Protein AF-A0A822CE37-F1 (afdb_monomer_lite)

pLDDT: mean 81.04, std 10.57, range [47.28, 94.44]

Foldseek 3Di:
DPDQQVVVVVVCVVVVHDDDGDAPADLAAQLPCLVVPDDDNSSQLVVFKVVCCQAPLVNPDPDHFWKWKAALVRDIDTDDGPDHCGNPHDNMDMDTPDMDGHDDDPPD

Sequence (108 aa):
VNNDCLLVYEKLAADKSRPVLLNMANATTPGGGYRQGAGAQEENLFRRSNYYLSLDAELDDTKQPERYWCTAKGEEQMLRANESMYPMDEFGAIYTSGITVFRNTEDT

Radius of gyration: 14.22 Å; chains: 1; bounding box: 37×30×35 Å

Structure (mmCIF, N/CA/C/O backbone):
data_AF-A0A822CE37-F1
#
_entry.id   AF-A0A822CE37-F1
#
loop_
_atom_site.group_PDB
_atom_site.id
_atom_site.type_symbol
_at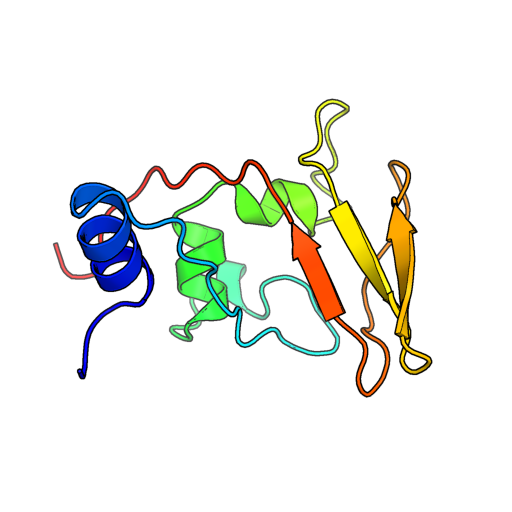om_site.label_atom_id
_atom_site.label_alt_id
_atom_site.label_comp_id
_atom_site.label_asym_id
_atom_site.label_entity_id
_atom_site.label_seq_id
_atom_site.pdbx_PDB_ins_code
_atom_site.Cartn_x
_atom_site.Cartn_y
_atom_site.Cartn_z
_atom_site.occupancy
_atom_site.B_iso_or_equiv
_atom_site.auth_seq_id
_atom_site.auth_comp_id
_atom_site.auth_asym_id
_atom_site.auth_atom_id
_atom_site.pdbx_PDB_model_num
ATOM 1 N N . VAL A 1 1 ? -16.958 -9.689 4.157 1.00 60.28 1 VAL A N 1
ATOM 2 C CA . VAL A 1 1 ? -17.761 -8.461 3.937 1.00 60.28 1 VAL A CA 1
ATOM 3 C C . VAL A 1 1 ? -17.451 -7.989 2.529 1.00 60.28 1 VAL A C 1
ATOM 5 O O . VAL A 1 1 ? -16.275 -7.963 2.203 1.00 60.28 1 VAL A O 1
ATOM 8 N N . ASN A 1 2 ? -18.451 -7.707 1.692 1.00 79.81 2 ASN A N 1
ATOM 9 C CA . ASN A 1 2 ? -18.222 -7.144 0.357 1.00 79.81 2 ASN A CA 1
ATOM 10 C C . ASN A 1 2 ? -18.295 -5.615 0.466 1.00 79.81 2 ASN A C 1
ATOM 12 O O . ASN A 1 2 ? -19.390 -5.061 0.429 1.00 79.81 2 ASN A O 1
ATOM 16 N N . ASN A 1 3 ? -17.169 -4.972 0.772 1.00 80.75 3 ASN A N 1
ATOM 17 C CA . ASN A 1 3 ? -17.101 -3.530 1.001 1.00 80.75 3 ASN A CA 1
ATOM 18 C C . ASN A 1 3 ? -15.699 -2.997 0.665 1.00 80.75 3 ASN A C 1
ATOM 20 O O . ASN A 1 3 ? -14.731 -3.757 0.671 1.00 80.75 3 ASN A O 1
ATOM 24 N N . ASP A 1 4 ? -15.610 -1.697 0.407 1.00 86.12 4 ASP A N 1
ATOM 25 C CA . ASP A 1 4 ? -14.376 -0.973 0.106 1.00 86.12 4 ASP A CA 1
ATOM 26 C C . ASP A 1 4 ? -13.336 -1.114 1.234 1.00 86.12 4 ASP A C 1
ATOM 28 O O . ASP A 1 4 ? -13.655 -0.994 2.423 1.00 86.12 4 ASP A O 1
ATOM 32 N N . CYS A 1 5 ? -12.077 -1.377 0.866 1.00 89.44 5 CYS A N 1
ATOM 33 C CA . CYS A 1 5 ? -11.010 -1.638 1.833 1.00 89.44 5 CYS A CA 1
ATOM 34 C C . CYS A 1 5 ? -10.754 -0.447 2.767 1.00 89.44 5 CYS A C 1
ATOM 36 O O . CYS A 1 5 ? -10.485 -0.663 3.949 1.00 89.44 5 CYS A O 1
ATOM 38 N N . LEU A 1 6 ? -10.858 0.789 2.268 1.00 90.06 6 LEU A N 1
ATOM 39 C CA . LEU A 1 6 ? -10.646 1.995 3.068 1.00 90.06 6 LEU A CA 1
ATOM 40 C C . LEU A 1 6 ? -11.813 2.241 4.028 1.00 90.06 6 LEU A C 1
ATOM 42 O O . LEU A 1 6 ? -11.571 2.607 5.175 1.00 90.06 6 LEU A O 1
ATOM 46 N N . LEU A 1 7 ? -13.054 1.952 3.619 1.00 91.25 7 LEU A N 1
ATOM 47 C CA . LEU A 1 7 ? -14.211 2.019 4.523 1.00 91.25 7 LEU A CA 1
ATOM 48 C C . LEU A 1 7 ? -14.119 0.993 5.660 1.00 91.25 7 LEU A C 1
ATOM 50 O O . LEU A 1 7 ? -14.427 1.290 6.816 1.00 91.25 7 LEU A O 1
ATOM 54 N N . VAL A 1 8 ? -13.682 -0.232 5.353 1.00 91.62 8 VAL A N 1
ATOM 55 C CA . VAL A 1 8 ? -13.460 -1.258 6.384 1.00 91.62 8 VAL A CA 1
ATOM 56 C C . VAL A 1 8 ? -12.315 -0.849 7.314 1.00 91.62 8 VAL A C 1
ATOM 58 O O . VAL A 1 8 ? -12.441 -1.005 8.529 1.00 91.62 8 VAL A O 1
ATOM 61 N N . TYR A 1 9 ? -11.229 -0.293 6.769 1.00 91.75 9 TYR A N 1
ATOM 62 C CA . TYR A 1 9 ? -10.105 0.217 7.553 1.00 91.75 9 TYR A CA 1
ATOM 63 C C . TYR A 1 9 ? -10.539 1.330 8.513 1.00 91.75 9 TYR A C 1
ATOM 65 O O . TYR A 1 9 ? -10.226 1.263 9.700 1.00 91.75 9 TYR A O 1
ATOM 73 N N . GLU A 1 10 ? -11.296 2.317 8.027 1.00 91.19 10 GLU A N 1
ATOM 74 C CA . GLU A 1 10 ? -11.815 3.424 8.835 1.00 91.19 10 GLU A CA 1
ATOM 75 C C . GLU A 1 10 ? -12.672 2.913 9.998 1.00 91.19 10 GLU A C 1
ATOM 77 O O . GLU A 1 10 ? -12.461 3.312 11.144 1.00 91.19 10 GLU A O 1
ATOM 82 N N . LYS A 1 11 ? -13.576 1.960 9.734 1.00 92.00 11 LYS A N 1
ATOM 83 C CA . LYS A 1 11 ? -14.401 1.341 10.778 1.00 92.00 11 LYS A CA 1
ATOM 84 C C . LYS A 1 11 ? -13.551 0.654 11.852 1.00 92.00 11 LYS A C 1
ATOM 86 O O . LYS A 1 11 ? -13.774 0.864 13.039 1.00 92.00 11 LYS A O 1
ATOM 91 N N . LEU A 1 12 ? -12.558 -0.139 11.446 1.00 92.69 12 LEU A N 1
ATOM 92 C CA . LEU A 1 12 ? -11.660 -0.824 12.382 1.00 92.69 12 LEU A CA 1
ATOM 93 C C . LEU A 1 12 ? -10.811 0.166 13.196 1.00 92.69 12 LEU A C 1
ATOM 95 O O . LEU A 1 12 ? -10.592 -0.044 14.391 1.00 92.69 12 LEU A O 1
ATOM 99 N N . ALA A 1 13 ? -10.350 1.250 12.571 1.00 90.62 13 ALA A N 1
ATOM 100 C CA . ALA A 1 13 ? -9.609 2.311 13.247 1.00 90.62 13 ALA A CA 1
ATOM 101 C C . ALA A 1 13 ? -10.486 3.064 14.266 1.00 90.62 13 ALA A C 1
ATOM 103 O O . ALA A 1 13 ? -10.028 3.348 15.375 1.00 90.62 13 ALA A O 1
ATOM 104 N N . ALA A 1 14 ? -11.757 3.327 13.935 1.00 92.44 14 ALA A N 1
ATOM 105 C CA . ALA A 1 14 ? -12.733 3.923 14.852 1.00 92.44 14 ALA A CA 1
ATOM 106 C C . ALA A 1 14 ? -12.999 3.031 16.079 1.00 92.44 14 ALA A C 1
ATOM 108 O O . ALA A 1 14 ? -13.121 3.534 17.198 1.00 92.44 14 ALA A O 1
ATOM 109 N N . ASP A 1 15 ? -12.960 1.709 15.896 1.00 94.44 15 ASP A N 1
ATOM 110 C CA . ASP A 1 15 ? -13.048 0.707 16.966 1.00 94.44 15 ASP A CA 1
ATOM 111 C C . ASP A 1 15 ? -11.737 0.564 17.781 1.00 94.44 15 ASP A C 1
ATOM 113 O O . ASP A 1 15 ? -11.559 -0.396 18.533 1.00 94.44 15 ASP A O 1
ATOM 117 N N . LYS A 1 16 ? -10.803 1.523 17.660 1.00 91.69 16 LYS A N 1
ATOM 118 C CA . LYS A 1 16 ? -9.487 1.570 18.333 1.00 91.69 16 LYS A CA 1
ATOM 119 C C . LYS A 1 16 ? -8.546 0.413 17.980 1.00 91.69 16 LYS A C 1
ATOM 121 O O . LYS A 1 16 ? -7.566 0.178 18.692 1.00 91.69 16 LYS A O 1
ATOM 126 N N . SER A 1 17 ? -8.806 -0.301 16.886 1.00 91.94 17 SER A N 1
ATOM 127 C CA . SER A 1 17 ? -7.853 -1.277 16.356 1.00 91.94 17 SER A CA 1
ATOM 128 C C . SER A 1 17 ? -6.706 -0.568 15.630 1.00 91.94 17 SER A C 1
ATOM 130 O O . SER A 1 17 ? -6.809 0.598 15.253 1.00 91.94 17 SER A O 1
ATOM 132 N N . ARG A 1 18 ? -5.602 -1.286 15.396 1.00 90.38 18 ARG A N 1
ATOM 133 C CA . ARG A 1 18 ? -4.482 -0.830 14.553 1.00 90.38 18 ARG A CA 1
ATOM 134 C C . ARG A 1 18 ? -4.420 -1.689 13.284 1.00 90.38 18 ARG A C 1
ATOM 136 O O . ARG A 1 18 ? -3.564 -2.570 13.207 1.00 90.38 18 ARG A O 1
ATOM 143 N N . PRO A 1 19 ? -5.381 -1.535 12.354 1.00 92.25 19 PRO A N 1
ATOM 144 C CA . PRO A 1 19 ? -5.419 -2.347 11.145 1.00 92.25 19 PRO A CA 1
ATOM 145 C C . PRO A 1 19 ? -4.226 -2.041 10.230 1.00 92.25 19 PRO A C 1
ATOM 147 O O . PRO A 1 19 ? -3.679 -0.941 10.245 1.00 92.25 19 PRO A O 1
ATOM 150 N N . VAL A 1 20 ? -3.862 -3.019 9.404 1.00 92.38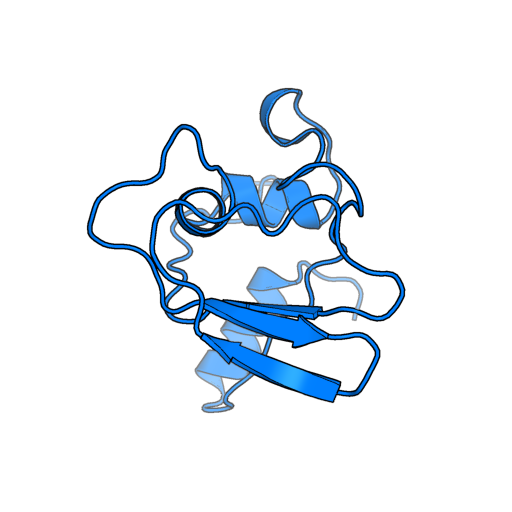 20 VAL A N 1
ATOM 151 C CA . VAL A 1 20 ? -2.955 -2.854 8.261 1.00 92.38 20 VAL A CA 1
ATOM 152 C C . VAL A 1 20 ? -3.753 -3.174 7.003 1.00 92.38 20 VAL A C 1
ATOM 154 O O . VAL A 1 20 ? -4.593 -4.076 7.016 1.00 92.38 20 VAL A O 1
ATOM 157 N N . LEU A 1 21 ? -3.518 -2.420 5.932 1.00 92.56 21 LEU A N 1
ATOM 158 C CA . LEU A 1 21 ? -4.202 -2.601 4.659 1.00 92.56 21 LEU A CA 1
ATOM 159 C C . LEU A 1 21 ? -3.277 -3.315 3.671 1.00 92.56 21 LEU A C 1
ATOM 161 O O . LEU A 1 21 ? -2.160 -2.867 3.430 1.00 92.56 21 LEU A O 1
ATOM 165 N N . LEU A 1 22 ? -3.755 -4.418 3.093 1.00 92.44 22 LEU A N 1
ATOM 166 C CA . LEU A 1 22 ? -3.054 -5.130 2.027 1.00 92.44 22 LEU A CA 1
ATOM 167 C C . LEU A 1 22 ? -3.367 -4.475 0.676 1.00 92.44 22 LEU A C 1
ATOM 169 O O . LEU A 1 22 ? -4.525 -4.465 0.257 1.00 92.44 22 LEU A O 1
ATOM 173 N N . ASN A 1 23 ? -2.347 -3.945 0.003 1.00 90.62 23 ASN A N 1
ATOM 174 C CA . ASN A 1 23 ? -2.445 -3.507 -1.389 1.00 90.62 23 ASN A CA 1
ATOM 175 C C . ASN A 1 23 ? -2.266 -4.718 -2.319 1.00 90.62 23 ASN A C 1
ATOM 177 O O . ASN A 1 23 ? -1.271 -5.434 -2.203 1.00 90.62 23 ASN A O 1
ATOM 181 N N . MET A 1 24 ? -3.201 -4.939 -3.246 1.00 88.75 24 MET A N 1
ATOM 182 C CA . MET A 1 24 ? -3.083 -5.964 -4.292 1.00 88.75 24 MET A CA 1
ATOM 183 C C . MET A 1 24 ? -2.246 -5.423 -5.455 1.00 88.75 24 MET A C 1
ATOM 185 O O . MET A 1 24 ? -2.742 -5.240 -6.564 1.00 88.75 24 MET A O 1
ATOM 189 N N . ALA A 1 25 ? -0.987 -5.118 -5.145 1.00 86.19 25 ALA A N 1
ATOM 190 C CA . ALA A 1 25 ? -0.106 -4.341 -5.997 1.00 86.19 25 ALA A CA 1
ATOM 191 C C . ALA A 1 25 ? 0.285 -5.072 -7.289 1.00 86.19 25 ALA A C 1
ATOM 193 O O . ALA A 1 25 ? 0.546 -6.279 -7.299 1.00 86.19 25 ALA A O 1
ATOM 194 N N . ASN A 1 26 ? 0.395 -4.322 -8.380 1.00 86.50 26 ASN A N 1
ATOM 195 C CA . ASN A 1 26 ? 0.995 -4.789 -9.619 1.00 86.50 26 ASN A CA 1
ATOM 196 C C . ASN A 1 26 ? 2.487 -5.093 -9.409 1.00 86.50 26 ASN A C 1
ATOM 198 O O . ASN A 1 26 ? 3.207 -4.255 -8.900 1.00 86.50 26 ASN A O 1
ATOM 202 N N . ALA A 1 27 ? 2.996 -6.246 -9.853 1.00 84.88 27 ALA A N 1
ATOM 203 C CA . ALA A 1 27 ? 4.396 -6.634 -9.617 1.00 84.88 27 ALA A CA 1
ATOM 204 C C . ALA A 1 27 ? 5.447 -5.711 -10.276 1.00 84.88 27 ALA A C 1
ATOM 206 O O . ALA A 1 27 ? 6.602 -5.677 -9.856 1.00 84.88 27 ALA A O 1
ATOM 207 N N . THR A 1 28 ? 5.072 -4.983 -11.329 1.00 83.75 28 THR A N 1
ATOM 208 C CA . THR A 1 28 ? 6.009 -4.273 -12.215 1.00 83.75 28 THR A CA 1
ATOM 209 C C . THR A 1 28 ? 5.897 -2.757 -12.178 1.00 83.75 28 THR A C 1
ATOM 211 O O . THR A 1 28 ? 6.872 -2.079 -12.492 1.00 83.75 28 THR A O 1
ATOM 214 N N . THR A 1 29 ? 4.733 -2.204 -11.840 1.00 81.19 29 THR A N 1
ATOM 215 C CA . THR A 1 29 ? 4.472 -0.765 -11.956 1.00 81.19 29 THR A CA 1
ATOM 216 C C . THR A 1 29 ? 3.704 -0.260 -10.737 1.00 81.19 29 THR A C 1
ATOM 218 O O . THR A 1 29 ? 2.604 -0.755 -10.490 1.00 81.19 29 THR A O 1
ATOM 221 N N . PRO A 1 30 ? 4.223 0.745 -10.007 1.00 81.50 30 PRO A N 1
ATOM 222 C CA . PRO A 1 30 ? 3.543 1.295 -8.840 1.00 81.50 30 PRO A CA 1
ATOM 223 C C . PRO A 1 30 ? 2.189 1.888 -9.224 1.00 81.50 30 PRO A C 1
ATOM 225 O O . PRO A 1 30 ? 2.102 2.737 -10.113 1.00 81.50 30 PRO A O 1
ATOM 228 N N . GLY A 1 31 ? 1.125 1.462 -8.543 1.00 74.81 31 GLY A N 1
ATOM 229 C CA . GLY A 1 31 ? -0.209 2.007 -8.781 1.00 74.81 31 GLY A CA 1
ATOM 230 C C . GLY A 1 31 ? -0.854 1.511 -10.071 1.00 74.81 31 GLY A C 1
ATOM 231 O O . GLY A 1 31 ? -1.882 2.057 -10.472 1.00 74.81 31 GLY A O 1
ATOM 232 N N . GLY A 1 32 ? -0.246 0.534 -10.752 1.00 79.81 32 GLY A N 1
ATOM 233 C CA . GLY A 1 32 ? -0.758 -0.049 -11.987 1.00 79.81 32 GLY A CA 1
ATOM 234 C C . GLY A 1 32 ? -1.200 1.003 -13.009 1.00 79.81 32 GLY A C 1
ATOM 235 O O . GLY A 1 32 ? -0.418 1.838 -13.466 1.00 79.81 32 GLY A O 1
ATOM 236 N N . GLY A 1 33 ? -2.485 0.964 -13.370 1.00 76.50 33 GLY A N 1
ATOM 237 C CA . GLY A 1 33 ? -3.103 1.867 -14.339 1.00 76.50 33 GLY A CA 1
ATOM 238 C C . GLY A 1 33 ? -3.813 3.076 -13.725 1.00 76.50 33 GLY A C 1
ATOM 239 O O . GLY A 1 33 ? -4.729 3.599 -14.362 1.00 76.50 33 GLY A O 1
ATOM 240 N N . TYR A 1 34 ? -3.469 3.532 -12.510 1.00 72.75 34 TYR A N 1
ATOM 241 C CA . TYR A 1 34 ? -4.286 4.533 -11.795 1.00 72.75 34 TYR A CA 1
ATOM 242 C C . TYR A 1 34 ? -4.477 5.846 -12.564 1.00 72.75 34 TYR A C 1
ATOM 244 O O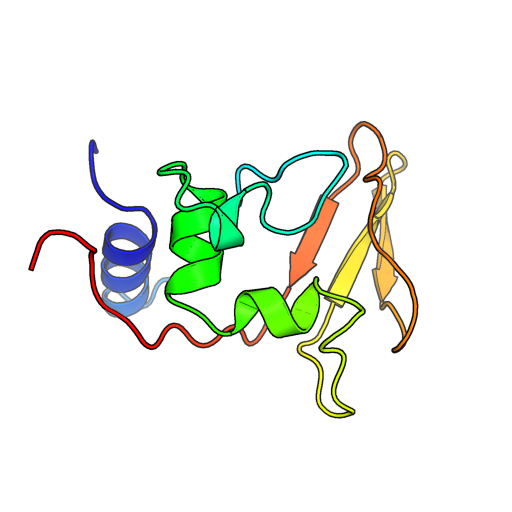 . TYR A 1 34 ? -5.544 6.459 -12.470 1.00 72.75 34 TYR A O 1
ATOM 252 N N . ARG A 1 35 ? -3.483 6.237 -13.375 1.00 75.94 35 ARG A N 1
ATOM 253 C CA . ARG A 1 35 ? -3.530 7.407 -14.274 1.00 75.94 35 ARG A CA 1
ATOM 254 C C . ARG A 1 35 ? -4.436 7.203 -15.494 1.00 75.94 35 ARG A C 1
ATOM 256 O O . ARG A 1 35 ? -4.878 8.177 -16.089 1.00 75.94 35 ARG A O 1
ATOM 263 N N . GLN A 1 36 ? -4.708 5.953 -15.861 1.00 77.38 36 GLN A N 1
ATOM 264 C CA . GLN A 1 36 ? -5.509 5.552 -17.024 1.00 77.38 36 GLN A CA 1
ATOM 265 C C . GLN A 1 36 ? -6.966 5.217 -16.655 1.00 77.38 36 GLN A C 1
ATOM 267 O O . GLN A 1 36 ? -7.752 4.862 -17.527 1.00 77.38 36 GLN A O 1
ATOM 272 N N . GLY A 1 37 ? -7.341 5.344 -15.376 1.00 69.81 37 GLY A N 1
ATOM 273 C CA . GLY A 1 37 ? -8.717 5.136 -14.916 1.00 69.81 37 GLY A CA 1
ATOM 274 C C . GLY A 1 37 ? -9.098 3.675 -14.666 1.00 69.81 37 GLY A C 1
ATOM 275 O O . GLY A 1 37 ? -10.283 3.357 -14.654 1.00 69.81 37 GLY A O 1
ATOM 276 N N . ALA A 1 38 ? -8.129 2.779 -14.450 1.00 76.12 38 ALA A N 1
ATOM 277 C CA . ALA A 1 38 ? -8.435 1.412 -14.034 1.00 76.12 38 ALA A CA 1
ATOM 278 C C . ALA A 1 38 ? -9.127 1.390 -12.651 1.00 76.12 38 ALA A C 1
ATOM 280 O O . ALA A 1 38 ? -8.822 2.199 -11.767 1.00 76.12 38 ALA A O 1
ATOM 281 N N . GLY A 1 39 ? -10.101 0.490 -12.490 1.00 78.94 39 GLY A N 1
ATOM 282 C CA . GLY A 1 39 ? -10.985 0.397 -11.320 1.00 78.94 39 GLY A CA 1
ATOM 283 C C . GLY A 1 39 ? -10.611 -0.702 -10.324 1.00 78.94 39 GLY A C 1
ATOM 284 O O . GLY A 1 39 ? -11.491 -1.209 -9.634 1.00 78.94 39 GLY A O 1
ATOM 285 N N . ALA A 1 40 ? -9.348 -1.133 -10.288 1.00 86.69 40 ALA A N 1
ATOM 286 C CA . ALA A 1 40 ? -8.898 -2.122 -9.317 1.00 86.69 40 ALA A CA 1
ATOM 287 C C . ALA A 1 40 ? -8.559 -1.470 -7.961 1.00 86.69 40 ALA A C 1
ATOM 289 O O . ALA A 1 40 ? -8.598 -0.247 -7.778 1.00 86.69 40 ALA A O 1
ATOM 290 N N . GLN A 1 41 ? -8.326 -2.326 -6.964 1.00 88.62 41 GLN A N 1
ATOM 291 C CA . GLN A 1 41 ? -8.151 -1.910 -5.573 1.00 88.62 41 GLN A CA 1
ATOM 292 C C . GLN A 1 41 ? -6.918 -1.019 -5.390 1.00 88.62 41 GLN A C 1
ATOM 294 O O . GLN A 1 41 ? -7.013 0.007 -4.716 1.00 88.62 41 GLN A O 1
ATOM 299 N N . GLU A 1 42 ? -5.799 -1.372 -6.026 1.00 88.12 42 GLU A N 1
ATOM 300 C CA . GLU A 1 42 ? -4.564 -0.591 -5.982 1.00 88.12 42 GLU A CA 1
ATOM 301 C C . GLU A 1 42 ? -4.790 0.829 -6.518 1.00 88.12 42 GLU A C 1
ATOM 303 O O . GLU A 1 42 ? -4.437 1.816 -5.871 1.00 88.12 42 GLU A O 1
ATOM 308 N N . GLU A 1 43 ? -5.441 0.962 -7.670 1.00 87.94 43 GLU A N 1
ATOM 309 C CA . GLU A 1 43 ? -5.663 2.261 -8.286 1.00 87.94 43 GLU A CA 1
ATOM 310 C C . GLU A 1 43 ? -6.570 3.159 -7.444 1.00 87.94 43 GLU A C 1
ATOM 312 O O . GLU A 1 43 ? -6.330 4.366 -7.338 1.00 87.94 43 GLU A O 1
ATOM 317 N N . ASN A 1 44 ? -7.594 2.578 -6.814 1.00 87.81 44 ASN A N 1
ATOM 318 C CA . ASN A 1 44 ? -8.474 3.304 -5.904 1.00 87.81 44 ASN A CA 1
ATOM 319 C C . ASN A 1 44 ? -7.694 3.837 -4.684 1.00 87.81 44 ASN A C 1
ATOM 321 O O . ASN A 1 44 ? -7.847 5.008 -4.322 1.00 87.81 44 ASN A O 1
ATOM 325 N N . LEU A 1 45 ? -6.789 3.029 -4.109 1.00 89.12 45 LEU A N 1
ATOM 326 C CA . LEU A 1 45 ? -5.896 3.463 -3.026 1.00 89.12 45 LEU A CA 1
ATOM 327 C C . LEU A 1 45 ? -5.001 4.625 -3.471 1.00 89.12 45 LEU A C 1
ATOM 329 O O . LEU A 1 45 ? -4.913 5.636 -2.768 1.00 89.12 45 LEU A O 1
ATOM 333 N N . PHE A 1 46 ? -4.376 4.514 -4.644 1.00 87.88 46 PHE A N 1
ATOM 334 C CA . PHE A 1 46 ? -3.491 5.545 -5.192 1.00 87.88 46 PHE A CA 1
ATOM 335 C C . PHE A 1 46 ? -4.225 6.861 -5.479 1.00 87.88 46 PHE A C 1
ATOM 337 O O . PHE A 1 46 ? -3.685 7.932 -5.214 1.00 87.88 46 PHE A O 1
ATOM 344 N N . ARG A 1 47 ? -5.471 6.815 -5.974 1.00 87.75 47 ARG A N 1
ATOM 345 C CA . ARG A 1 47 ? -6.261 8.026 -6.270 1.00 87.75 47 ARG A CA 1
ATOM 346 C C . ARG A 1 47 ? -6.785 8.744 -5.029 1.00 87.75 47 ARG A C 1
ATOM 348 O O . ARG A 1 47 ? -7.029 9.953 -5.090 1.00 87.75 47 ARG A O 1
ATOM 355 N N . ARG A 1 48 ? -7.009 8.022 -3.929 1.00 90.12 48 ARG A N 1
ATOM 356 C CA . ARG A 1 48 ? -7.658 8.557 -2.716 1.00 90.12 48 ARG A CA 1
ATOM 357 C C . ARG A 1 48 ? -6.693 8.934 -1.602 1.00 90.12 48 ARG A C 1
ATOM 359 O O . ARG A 1 48 ? -7.123 9.500 -0.595 1.00 90.12 48 ARG A O 1
ATOM 366 N N . SER A 1 49 ? -5.413 8.628 -1.764 1.00 89.38 49 SER A N 1
ATOM 367 C CA . SER A 1 49 ? -4.397 8.847 -0.744 1.00 89.38 49 SER A CA 1
ATOM 368 C C . SER A 1 49 ? -3.135 9.470 -1.320 1.00 89.38 49 SER A C 1
ATOM 370 O O . SER A 1 49 ? -2.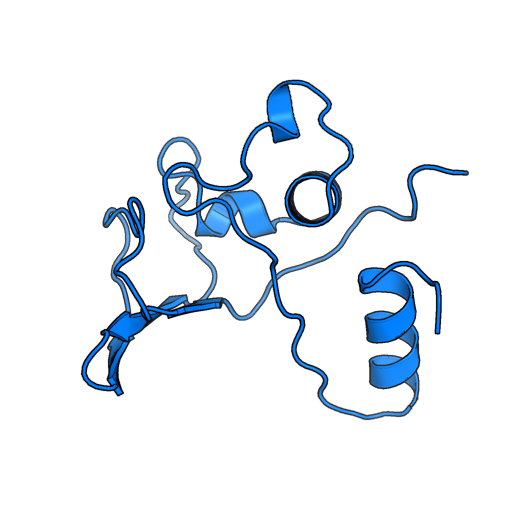986 9.631 -2.529 1.00 89.38 49 SER A O 1
ATOM 372 N N . ASN A 1 50 ? -2.206 9.826 -0.439 1.00 86.62 50 ASN A N 1
ATOM 373 C CA . ASN A 1 50 ? -0.861 10.236 -0.826 1.00 86.62 50 ASN A CA 1
ATOM 374 C C . ASN A 1 50 ? 0.074 9.033 -1.053 1.00 86.62 50 ASN A C 1
ATOM 376 O O . ASN A 1 50 ? 1.280 9.229 -1.151 1.00 86.62 50 ASN A O 1
ATOM 380 N N . TYR A 1 51 ? -0.454 7.805 -1.137 1.00 86.31 51 TYR A N 1
ATOM 381 C CA . TYR A 1 51 ? 0.341 6.584 -1.297 1.00 86.31 51 TYR A CA 1
ATOM 382 C C . TYR A 1 51 ? 1.203 6.592 -2.568 1.00 86.31 51 TYR A C 1
ATOM 384 O O . TYR A 1 51 ? 2.302 6.039 -2.581 1.00 86.31 51 TYR A O 1
ATOM 392 N N . TYR A 1 52 ? 0.766 7.301 -3.610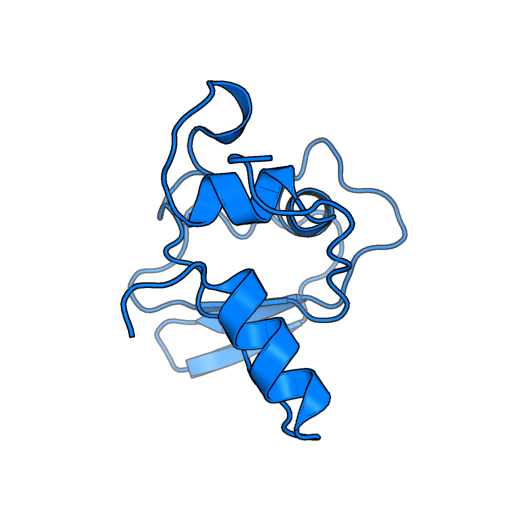 1.00 81.25 52 TYR A N 1
ATOM 393 C CA . TYR A 1 52 ? 1.573 7.496 -4.812 1.00 81.25 52 TYR A CA 1
ATOM 394 C C . TYR A 1 52 ? 2.902 8.216 -4.521 1.00 81.25 52 TYR A C 1
ATOM 396 O O . TYR A 1 52 ? 3.899 7.866 -5.133 1.00 81.25 52 TYR A O 1
ATOM 404 N N . LEU A 1 53 ? 2.973 9.131 -3.541 1.00 77.81 53 LEU A N 1
ATOM 405 C CA . LEU A 1 53 ? 4.227 9.812 -3.168 1.00 77.81 53 LEU A CA 1
ATOM 406 C C . LEU A 1 53 ? 5.274 8.863 -2.577 1.00 77.81 53 LEU A C 1
ATOM 408 O O . LEU A 1 53 ? 6.452 9.186 -2.556 1.00 77.81 53 LEU A O 1
ATOM 412 N N . SER A 1 54 ? 4.856 7.708 -2.060 1.00 73.75 54 SER A N 1
ATOM 413 C CA . SER A 1 54 ? 5.776 6.698 -1.524 1.00 73.75 54 SER A CA 1
ATOM 414 C C . SER A 1 54 ? 6.343 5.767 -2.589 1.00 73.75 54 SER A C 1
ATOM 416 O O . SER A 1 54 ? 7.362 5.133 -2.324 1.00 73.75 54 SER A O 1
ATOM 418 N N . LEU A 1 55 ? 5.684 5.618 -3.741 1.00 72.81 55 LEU A N 1
ATOM 419 C CA . LEU A 1 55 ? 6.005 4.578 -4.728 1.00 72.81 55 LEU A CA 1
ATOM 420 C C . LEU A 1 55 ? 6.318 5.124 -6.127 1.00 72.81 55 LEU A C 1
ATOM 422 O O . LEU A 1 55 ? 6.943 4.424 -6.918 1.00 72.81 55 LEU A O 1
ATOM 426 N N . ASP A 1 56 ? 5.891 6.346 -6.438 1.00 67.25 56 ASP A N 1
ATOM 427 C CA . ASP A 1 56 ? 6.125 7.000 -7.720 1.00 67.25 56 ASP A CA 1
ATOM 428 C C . ASP A 1 56 ? 7.416 7.829 -7.663 1.00 67.25 56 ASP A C 1
ATOM 430 O O . ASP A 1 56 ? 7.443 8.941 -7.133 1.00 67.25 56 ASP A O 1
ATOM 434 N N . ALA A 1 57 ? 8.490 7.265 -8.220 1.00 61.78 57 ALA A N 1
ATOM 435 C CA . ALA A 1 57 ? 9.821 7.868 -8.233 1.00 61.78 57 ALA A CA 1
ATOM 436 C C . ALA A 1 57 ? 9.886 9.212 -8.989 1.00 61.78 57 ALA A C 1
ATOM 438 O O . ALA A 1 57 ? 10.824 9.978 -8.783 1.00 61.78 57 ALA A O 1
ATOM 439 N N . GLU A 1 58 ? 8.913 9.527 -9.854 1.00 59.16 58 GLU A N 1
ATOM 440 C CA . GLU A 1 58 ? 8.866 10.820 -10.554 1.00 59.16 58 GLU A CA 1
ATOM 441 C C . GLU A 1 58 ? 8.342 11.957 -9.664 1.00 59.16 58 GLU A C 1
ATOM 443 O O . GLU A 1 58 ? 8.567 13.134 -9.955 1.00 59.16 58 GLU A O 1
ATOM 448 N N . LEU A 1 59 ? 7.637 11.615 -8.583 1.00 58.91 59 LEU A N 1
ATOM 449 C CA . LEU A 1 59 ? 7.000 12.550 -7.652 1.00 58.91 59 LEU A CA 1
ATOM 450 C C . LEU A 1 59 ? 7.672 12.543 -6.270 1.00 58.91 59 LEU A C 1
ATOM 452 O O . LEU A 1 59 ? 7.101 13.054 -5.304 1.00 58.91 59 LEU A O 1
ATOM 456 N N . ASP A 1 60 ? 8.873 11.966 -6.194 1.00 54.72 60 ASP A N 1
ATOM 457 C CA . ASP A 1 60 ? 9.645 11.708 -4.980 1.00 54.72 60 ASP A CA 1
ATOM 458 C C . ASP A 1 60 ? 10.115 13.031 -4.331 1.00 54.72 60 ASP A C 1
ATOM 460 O O . ASP A 1 60 ? 11.211 13.531 -4.582 1.00 54.72 60 ASP A O 1
ATOM 464 N N . ASP A 1 61 ? 9.257 13.655 -3.517 1.00 56.00 61 ASP A N 1
ATOM 465 C CA . ASP A 1 61 ? 9.611 14.833 -2.715 1.00 56.00 61 ASP A CA 1
ATOM 466 C C . ASP A 1 61 ? 10.454 14.420 -1.493 1.00 56.00 61 ASP A C 1
ATOM 468 O O . ASP A 1 61 ? 10.396 13.303 -0.990 1.00 56.00 61 ASP A O 1
ATOM 472 N N . THR A 1 62 ? 11.233 15.354 -0.963 1.00 54.19 62 THR A N 1
ATOM 473 C CA . THR A 1 62 ? 12.177 15.212 0.158 1.00 54.19 62 THR A CA 1
ATOM 474 C C . THR A 1 62 ? 11.563 14.779 1.502 1.00 54.19 62 THR A C 1
ATOM 476 O O . THR A 1 62 ? 12.305 14.470 2.436 1.00 54.19 62 THR A O 1
ATOM 479 N N . LYS A 1 63 ? 10.228 14.737 1.632 1.00 59.41 63 LYS A N 1
ATOM 480 C CA . LYS A 1 63 ? 9.500 14.288 2.835 1.00 59.41 63 LYS A CA 1
ATOM 481 C C . LYS A 1 63 ? 8.674 13.042 2.545 1.00 59.41 63 LYS A C 1
ATOM 483 O O . LYS A 1 63 ? 7.450 13.101 2.437 1.00 59.41 63 LYS A O 1
ATOM 488 N N . GLN A 1 64 ? 9.356 11.915 2.422 1.00 63.75 64 GLN A N 1
ATOM 489 C CA . GLN A 1 64 ? 8.703 10.656 2.094 1.00 63.75 64 GLN A CA 1
ATOM 490 C C . GLN A 1 64 ? 8.143 9.965 3.336 1.00 63.75 64 GLN A C 1
ATOM 492 O O . GLN A 1 64 ? 8.695 10.126 4.429 1.00 63.75 64 GLN A O 1
ATOM 497 N N . PRO A 1 65 ? 7.066 9.178 3.180 1.00 69.69 65 PRO A N 1
ATOM 498 C CA . PRO A 1 65 ? 6.634 8.259 4.221 1.00 69.69 65 PRO A CA 1
ATOM 499 C C . PRO A 1 65 ? 7.745 7.241 4.523 1.00 69.69 65 PRO A C 1
ATOM 501 O O . PRO A 1 65 ? 8.583 6.961 3.665 1.00 69.69 65 PRO A O 1
ATOM 504 N N . GLU A 1 66 ? 7.766 6.669 5.728 1.00 76.62 66 GLU A N 1
ATOM 505 C CA . GLU A 1 66 ? 8.740 5.620 6.048 1.00 76.62 66 GLU A CA 1
ATOM 506 C C . GLU A 1 66 ? 8.406 4.349 5.256 1.00 76.62 66 GLU A C 1
ATOM 508 O O . GLU A 1 66 ? 7.267 3.862 5.276 1.00 76.62 66 GLU A O 1
ATOM 513 N N . ARG A 1 67 ? 9.409 3.820 4.547 1.00 80.75 67 ARG A N 1
ATOM 514 C CA . ARG A 1 67 ? 9.280 2.661 3.659 1.00 80.75 67 ARG A CA 1
ATOM 515 C C . ARG A 1 67 ? 10.262 1.583 4.070 1.00 80.75 67 ARG A C 1
ATOM 517 O O . ARG A 1 67 ? 11.458 1.840 4.228 1.00 80.75 67 ARG A O 1
ATOM 524 N N . TYR A 1 68 ? 9.740 0.375 4.180 1.00 85.00 68 TYR A N 1
ATOM 525 C CA . TYR A 1 68 ? 10.502 -0.816 4.502 1.00 85.00 68 TYR A CA 1
ATOM 526 C C . TYR A 1 68 ? 10.234 -1.842 3.418 1.00 85.00 68 TYR A C 1
ATOM 528 O O . TYR A 1 68 ? 9.079 -2.052 3.038 1.00 85.00 68 TYR A O 1
ATOM 536 N N . TRP A 1 69 ? 11.289 -2.474 2.922 1.00 85.38 69 TRP A N 1
ATOM 537 C CA . TRP A 1 69 ? 11.142 -3.627 2.052 1.00 85.38 69 TRP A CA 1
ATOM 538 C C . TRP A 1 69 ? 11.543 -4.891 2.785 1.00 85.38 69 TRP A C 1
ATOM 540 O O . TRP A 1 69 ? 12.491 -4.899 3.574 1.00 85.38 69 TRP A O 1
ATOM 550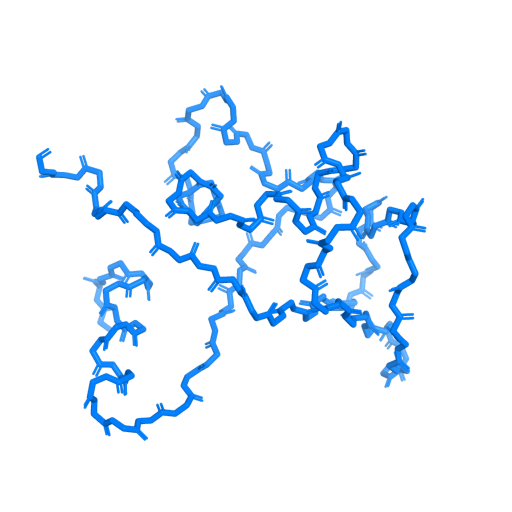 N N . CYS A 1 70 ? 10.808 -5.950 2.488 1.00 85.69 70 CYS A N 1
ATOM 551 C CA . CYS A 1 70 ? 11.101 -7.295 2.927 1.00 85.69 70 CYS A CA 1
ATOM 552 C C . CYS A 1 70 ? 11.482 -8.123 1.706 1.00 85.69 70 CYS A C 1
ATOM 554 O O . CYS A 1 70 ? 10.704 -8.231 0.754 1.00 85.69 70 CYS A O 1
ATOM 556 N N . THR A 1 71 ? 12.672 -8.713 1.748 1.00 82.12 71 THR A N 1
ATOM 557 C CA . THR A 1 71 ? 13.174 -9.575 0.673 1.00 82.12 71 THR A CA 1
ATOM 558 C C . THR A 1 71 ? 12.474 -10.929 0.697 1.00 82.12 71 THR A C 1
ATOM 560 O O . THR A 1 71 ? 11.917 -11.333 1.720 1.00 82.12 71 THR A O 1
ATOM 563 N N . ALA A 1 72 ? 12.593 -11.703 -0.385 1.00 80.94 72 ALA A N 1
ATOM 564 C CA . ALA A 1 72 ? 12.111 -13.089 -0.429 1.00 80.94 72 ALA A CA 1
ATOM 565 C C . ALA A 1 72 ? 12.717 -13.993 0.671 1.00 80.94 72 ALA A C 1
ATOM 567 O O . ALA A 1 72 ? 12.179 -15.053 0.988 1.00 80.94 72 ALA A O 1
ATOM 568 N N . LYS A 1 73 ? 13.847 -13.586 1.269 1.00 83.75 73 LYS A N 1
ATOM 569 C CA . LYS A 1 73 ? 14.503 -14.289 2.383 1.00 83.75 73 LYS A CA 1
ATOM 570 C C . LYS A 1 73 ? 14.011 -13.829 3.761 1.00 83.75 73 LYS A C 1
ATOM 572 O O . LYS A 1 73 ? 14.477 -14.357 4.767 1.00 83.75 73 LYS A O 1
ATOM 577 N N . GLY A 1 74 ? 13.088 -12.866 3.813 1.00 80.94 74 GLY A N 1
ATOM 578 C CA . GLY A 1 74 ? 12.552 -12.291 5.047 1.00 80.94 74 GLY A CA 1
ATOM 579 C C . GLY A 1 74 ? 13.464 -11.253 5.702 1.00 80.94 74 GLY A C 1
ATOM 580 O O . GLY A 1 74 ? 13.296 -10.961 6.883 1.00 80.94 74 GLY A O 1
ATOM 581 N N . GLU A 1 75 ? 14.441 -10.713 4.972 1.00 84.75 75 GLU A N 1
ATOM 582 C CA . GLU A 1 75 ? 15.291 -9.633 5.480 1.00 84.75 75 GLU A CA 1
ATOM 583 C C . GLU A 1 75 ? 14.562 -8.294 5.308 1.00 84.75 75 GLU A C 1
ATOM 585 O O . GLU A 1 75 ? 14.088 -7.988 4.216 1.00 84.75 75 GLU A O 1
ATOM 590 N N . GLU A 1 76 ? 14.475 -7.501 6.376 1.00 84.19 76 GLU A N 1
ATOM 591 C CA . GLU A 1 76 ? 13.845 -6.177 6.371 1.00 84.19 76 GLU A CA 1
ATOM 592 C C . GLU A 1 76 ? 14.908 -5.085 6.234 1.00 84.19 76 GLU A C 1
ATOM 594 O O . GLU A 1 76 ? 15.898 -5.077 6.973 1.00 84.19 76 GLU A O 1
ATOM 599 N N . GLN A 1 77 ? 14.712 -4.140 5.313 1.00 84.25 77 GLN A N 1
ATOM 600 C CA . GLN A 1 77 ? 15.592 -2.978 5.190 1.00 84.25 77 GLN A CA 1
ATOM 601 C C . GLN A 1 77 ? 14.783 -1.701 4.957 1.00 84.25 77 GLN A C 1
ATOM 603 O O . GLN A 1 77 ? 13.815 -1.678 4.196 1.00 84.25 77 GLN A O 1
ATOM 608 N N . MET A 1 78 ? 15.202 -0.617 5.609 1.00 81.69 78 MET A N 1
ATOM 609 C CA . MET A 1 78 ? 14.629 0.711 5.396 1.00 81.69 78 MET A CA 1
ATOM 610 C C . MET A 1 78 ? 15.194 1.310 4.108 1.00 81.69 78 MET A C 1
ATOM 612 O O . MET A 1 78 ? 16.416 1.421 3.970 1.00 81.69 78 MET A O 1
ATOM 616 N N . LEU A 1 79 ? 14.322 1.733 3.194 1.00 71.62 79 LEU A N 1
ATOM 617 C CA . LEU A 1 79 ? 14.768 2.354 1.948 1.00 71.62 79 LEU A CA 1
ATOM 618 C C . LEU A 1 79 ? 15.121 3.823 2.145 1.00 71.62 79 LEU A C 1
ATOM 620 O O . LEU A 1 79 ? 14.415 4.582 2.812 1.00 71.62 79 LEU A O 1
ATOM 624 N N . ARG A 1 80 ? 16.210 4.234 1.494 1.00 67.31 80 ARG A N 1
ATOM 625 C CA . ARG A 1 80 ? 16.598 5.641 1.375 1.00 67.31 80 ARG A CA 1
ATOM 626 C C . ARG A 1 80 ? 15.860 6.282 0.194 1.00 67.31 80 ARG A C 1
ATOM 628 O O . ARG A 1 80 ? 15.344 5.590 -0.681 1.00 67.31 80 ARG A O 1
ATOM 635 N N . ALA A 1 81 ? 15.774 7.610 0.190 1.00 60.50 81 ALA A N 1
ATOM 636 C CA . ALA A 1 81 ? 15.217 8.361 -0.937 1.00 60.50 81 ALA A CA 1
ATOM 637 C C . ALA A 1 81 ? 15.966 8.010 -2.244 1.00 60.50 81 ALA A C 1
ATOM 639 O O . ALA A 1 81 ? 17.185 7.827 -2.201 1.00 60.50 81 ALA A O 1
ATOM 640 N N . ASN A 1 82 ? 15.250 7.948 -3.375 1.00 61.34 82 ASN A N 1
ATOM 641 C CA . ASN A 1 82 ? 15.730 7.625 -4.735 1.00 61.34 82 ASN A CA 1
ATOM 642 C C . ASN A 1 82 ? 15.925 6.141 -5.127 1.00 61.34 82 ASN A C 1
ATOM 644 O O . ASN A 1 82 ? 16.397 5.883 -6.235 1.00 61.34 82 ASN A O 1
ATOM 648 N N . GLU A 1 83 ? 15.568 5.159 -4.295 1.00 68.19 83 GLU A N 1
ATOM 649 C CA . GLU A 1 83 ? 15.563 3.742 -4.705 1.00 68.19 83 GLU A CA 1
ATOM 650 C C . GLU A 1 83 ? 14.164 3.294 -5.171 1.00 68.19 83 GLU A C 1
ATOM 652 O O . GLU A 1 83 ? 13.168 3.502 -4.476 1.00 68.19 83 GLU A O 1
ATOM 657 N N . SER A 1 84 ? 14.084 2.676 -6.358 1.00 70.69 84 SER A N 1
ATOM 658 C CA . SER A 1 84 ? 12.840 2.088 -6.877 1.00 70.69 84 SER A CA 1
ATOM 659 C C . SER A 1 84 ? 12.586 0.729 -6.228 1.00 70.69 84 SER A C 1
ATOM 661 O O . SER A 1 84 ? 13.461 -0.132 -6.247 1.00 70.69 84 SER A O 1
ATOM 663 N N . MET A 1 85 ? 11.370 0.508 -5.722 1.00 76.31 85 MET A N 1
ATOM 664 C CA . MET A 1 85 ? 10.919 -0.803 -5.217 1.00 76.31 85 MET A CA 1
ATOM 665 C C . MET A 1 85 ? 10.293 -1.689 -6.300 1.00 76.31 85 MET A C 1
ATOM 667 O O . MET A 1 85 ? 9.803 -2.778 -6.009 1.00 76.31 85 MET A O 1
ATOM 671 N N . TYR A 1 86 ? 10.276 -1.195 -7.538 1.00 80.62 86 TYR A N 1
ATOM 672 C CA . TYR A 1 86 ? 9.742 -1.900 -8.691 1.00 80.62 86 TYR A CA 1
ATOM 673 C C . TYR A 1 86 ? 10.852 -2.208 -9.701 1.00 80.62 86 TYR A C 1
ATOM 675 O O . TYR A 1 86 ? 11.703 -1.341 -9.945 1.00 80.62 86 TYR A O 1
ATOM 683 N N . PRO A 1 87 ? 10.819 -3.395 -10.334 1.00 84.31 87 PRO A N 1
ATOM 684 C CA . PRO A 1 87 ? 9.851 -4.480 -10.109 1.00 84.31 87 PRO A CA 1
ATOM 685 C C . PRO A 1 87 ? 10.012 -5.138 -8.725 1.00 84.31 87 PRO A C 1
ATOM 687 O O . PRO A 1 87 ? 11.118 -5.202 -8.200 1.00 84.31 87 PRO A O 1
ATOM 690 N N . MET A 1 88 ? 8.903 -5.599 -8.140 1.00 82.44 88 MET A N 1
ATOM 691 C CA . MET A 1 88 ? 8.913 -6.280 -6.843 1.00 82.44 88 MET A CA 1
ATOM 692 C C . MET A 1 88 ? 9.499 -7.689 -6.965 1.00 82.44 88 MET A C 1
ATOM 694 O O . MET A 1 88 ? 9.218 -8.407 -7.928 1.00 82.44 88 MET A O 1
ATOM 698 N N . ASP A 1 89 ? 10.257 -8.098 -5.948 1.00 83.62 89 ASP A N 1
ATOM 699 C CA . ASP A 1 89 ? 10.756 -9.466 -5.822 1.00 83.62 89 ASP A CA 1
ATOM 700 C C . ASP A 1 89 ? 9.604 -10.474 -5.693 1.00 83.62 89 ASP A C 1
ATOM 702 O O . ASP A 1 89 ? 8.590 -10.222 -5.034 1.00 83.62 89 ASP A O 1
ATOM 706 N N . GLU A 1 90 ? 9.784 -11.665 -6.267 1.00 83.25 90 GLU A N 1
ATOM 707 C CA . GLU A 1 90 ? 8.876 -12.790 -6.039 1.00 83.25 90 GLU A CA 1
ATOM 708 C C . GLU A 1 90 ? 8.895 -13.155 -4.544 1.00 83.25 90 GLU A C 1
ATOM 710 O O . GLU A 1 90 ? 9.950 -13.453 -3.986 1.00 83.25 90 GLU A O 1
ATOM 715 N N . PHE A 1 91 ? 7.731 -13.096 -3.888 1.00 86.50 91 PHE A N 1
ATOM 716 C CA . PHE A 1 91 ? 7.565 -13.200 -2.425 1.00 86.50 91 PHE A CA 1
ATOM 717 C C . PHE A 1 91 ? 8.144 -12.036 -1.598 1.00 86.50 91 PHE A C 1
ATOM 719 O O . PHE A 1 91 ? 8.193 -12.131 -0.371 1.00 86.50 91 PHE A O 1
ATOM 726 N N . GLY A 1 92 ? 8.548 -10.936 -2.235 1.00 86.44 92 GLY A N 1
ATOM 727 C CA . GLY A 1 92 ? 8.880 -9.691 -1.549 1.00 86.44 92 GLY A CA 1
ATOM 728 C C . GLY A 1 92 ? 7.636 -8.956 -1.040 1.00 86.44 92 GLY A C 1
ATOM 729 O O . GLY A 1 92 ? 6.511 -9.212 -1.475 1.00 86.44 92 GLY A O 1
ATOM 730 N N . ALA A 1 93 ? 7.835 -8.020 -0.113 1.00 88.50 93 ALA A N 1
ATOM 731 C CA . ALA A 1 93 ? 6.771 -7.143 0.368 1.00 88.50 93 ALA A CA 1
ATOM 732 C C . ALA A 1 93 ? 7.282 -5.723 0.618 1.00 88.50 93 ALA A C 1
ATOM 734 O O . ALA A 1 93 ? 8.430 -5.518 1.009 1.00 88.50 93 ALA A O 1
ATOM 735 N N . ILE A 1 94 ? 6.396 -4.746 0.433 1.00 88.69 94 ILE A N 1
ATOM 736 C CA . ILE A 1 94 ? 6.651 -3.340 0.741 1.00 88.69 94 ILE A CA 1
ATOM 737 C C . ILE A 1 94 ? 5.709 -2.932 1.866 1.00 88.69 94 ILE A C 1
ATOM 739 O O . ILE A 1 94 ? 4.489 -3.051 1.745 1.00 88.69 94 ILE A O 1
ATOM 743 N N . TYR A 1 95 ? 6.275 -2.412 2.946 1.00 89.44 95 TYR A N 1
ATOM 744 C CA . TYR A 1 95 ? 5.529 -1.758 4.005 1.00 89.44 95 TYR A CA 1
ATOM 745 C C . TYR A 1 95 ? 5.716 -0.246 3.907 1.00 89.44 95 TYR A C 1
ATOM 747 O O . TYR A 1 95 ? 6.829 0.265 3.769 1.00 89.44 95 TYR A O 1
ATOM 755 N N . THR A 1 96 ? 4.608 0.484 3.973 1.00 88.31 96 THR A N 1
ATOM 756 C CA . THR A 1 96 ? 4.591 1.947 3.943 1.00 88.31 96 THR A CA 1
ATOM 757 C C . THR A 1 96 ? 3.737 2.448 5.096 1.00 88.31 96 THR A C 1
ATOM 759 O O . THR A 1 96 ? 2.568 2.077 5.216 1.00 88.31 96 THR A O 1
ATOM 762 N N . SER A 1 97 ? 4.318 3.290 5.948 1.00 88.31 97 SER A N 1
ATOM 763 C CA . SER A 1 97 ? 3.623 3.916 7.076 1.00 88.31 97 SER A CA 1
ATOM 764 C C . SER A 1 97 ? 3.339 5.396 6.785 1.00 88.31 97 SER A C 1
ATOM 766 O O . SER A 1 97 ? 3.931 5.980 5.887 1.00 88.31 97 SER A O 1
ATOM 768 N N . GLY A 1 98 ? 2.411 6.023 7.518 1.00 86.38 98 GLY A N 1
ATOM 769 C CA . GLY A 1 98 ? 2.164 7.471 7.401 1.00 86.38 98 GLY A CA 1
ATOM 770 C C . GLY A 1 98 ? 1.366 7.913 6.165 1.00 86.38 98 GLY A C 1
ATOM 771 O O . GLY A 1 98 ? 1.337 9.102 5.839 1.00 86.38 98 GLY A O 1
ATOM 772 N N . ILE A 1 99 ? 0.692 6.982 5.487 1.00 88.50 99 ILE A N 1
ATOM 773 C CA . ILE A 1 99 ? -0.207 7.299 4.373 1.00 88.50 99 ILE A CA 1
ATOM 774 C C . ILE A 1 99 ? -1.426 8.068 4.901 1.00 88.50 99 ILE A C 1
ATOM 776 O O . ILE A 1 99 ? -2.100 7.643 5.838 1.00 88.50 99 ILE A O 1
ATOM 780 N N . THR A 1 100 ? -1.729 9.196 4.263 1.00 89.69 100 THR A N 1
ATOM 781 C CA . THR A 1 100 ? -2.933 9.998 4.485 1.00 89.69 100 THR A CA 1
ATOM 782 C C . THR A 1 100 ? -3.938 9.739 3.370 1.00 89.69 100 THR A C 1
ATOM 784 O O . THR A 1 100 ? -3.648 9.965 2.193 1.00 89.69 100 THR A O 1
ATOM 787 N N . VAL A 1 101 ? -5.141 9.312 3.745 1.00 90.12 101 VAL A N 1
ATOM 788 C CA . VAL A 1 101 ? -6.292 9.177 2.842 1.00 90.12 101 VAL A CA 1
ATOM 789 C C . VAL A 1 101 ? -7.117 10.457 2.928 1.00 90.12 101 VAL A C 1
ATOM 791 O O . VAL A 1 101 ? -7.487 10.877 4.021 1.00 90.12 101 VAL A O 1
ATOM 794 N N . PHE A 1 102 ? -7.390 11.091 1.790 1.00 89.75 102 PHE A N 1
ATOM 795 C CA . PHE A 1 102 ? -8.055 12.400 1.732 1.00 89.75 102 PHE A CA 1
ATOM 796 C C . PHE A 1 102 ? -9.269 12.442 0.792 1.00 89.75 102 PHE A C 1
ATOM 798 O O . PHE A 1 102 ? -9.891 13.495 0.659 1.00 89.75 102 PHE A O 1
ATOM 805 N N . ARG A 1 103 ? -9.634 11.329 0.135 1.00 88.50 103 ARG A N 1
ATOM 806 C CA . ARG A 1 103 ? -10.859 11.232 -0.682 1.00 88.50 103 ARG A CA 1
ATOM 807 C C . ARG A 1 103 ? -11.757 10.080 -0.240 1.00 88.50 103 ARG A C 1
ATOM 809 O O . ARG A 1 103 ? -11.277 9.005 0.130 1.00 88.50 103 ARG A O 1
ATOM 816 N N . ASN A 1 104 ? -13.065 10.304 -0.342 1.00 83.12 104 ASN A N 1
ATOM 817 C CA . ASN A 1 104 ? -14.084 9.287 -0.089 1.00 83.12 104 ASN A CA 1
ATOM 818 C C . ASN A 1 104 ? -14.253 8.337 -1.298 1.00 83.12 104 ASN A C 1
ATOM 820 O O . ASN A 1 104 ? -13.470 8.412 -2.246 1.00 83.12 104 ASN A O 1
ATOM 824 N N . THR A 1 105 ? -15.208 7.409 -1.232 1.00 81.69 105 THR A N 1
ATOM 825 C CA . THR A 1 105 ? -15.514 6.436 -2.295 1.00 81.69 105 THR A CA 1
ATOM 826 C C . THR A 1 105 ? -15.839 7.100 -3.634 1.00 81.69 105 THR A C 1
ATOM 828 O O . THR A 1 105 ? -16.312 8.230 -3.668 1.00 81.69 105 THR A O 1
ATOM 831 N N . GLU A 1 106 ? -15.627 6.383 -4.740 1.00 70.12 106 GLU A N 1
ATOM 832 C CA . GLU A 1 106 ? -15.910 6.892 -6.094 1.00 70.12 106 GLU A CA 1
ATOM 833 C C . GLU A 1 106 ? -17.421 6.998 -6.403 1.00 70.12 106 GLU A C 1
ATOM 835 O O . GLU A 1 106 ? -17.796 7.743 -7.299 1.00 70.12 106 GLU A O 1
ATOM 840 N N . ASP A 1 107 ? -18.281 6.322 -5.631 1.00 64.50 107 ASP A N 1
ATOM 841 C CA . ASP A 1 107 ? -19.738 6.231 -5.847 1.00 64.50 107 ASP A CA 1
ATOM 842 C C . ASP A 1 107 ? -20.579 7.365 -5.206 1.00 64.50 107 ASP A C 1
ATOM 844 O O . ASP A 1 107 ? -21.780 7.188 -4.982 1.00 64.50 107 ASP A O 1
ATOM 848 N N . THR A 1 108 ? -19.986 8.517 -4.870 1.00 47.28 108 THR A N 1
ATOM 849 C CA . THR A 1 108 ? -20.714 9.672 -4.285 1.00 47.28 108 THR A CA 1
ATOM 850 C C . THR A 1 108 ? -20.886 10.835 -5.241 1.00 47.28 108 THR A C 1
ATOM 852 O O . THR A 1 108 ? -19.864 11.247 -5.833 1.00 47.28 108 THR A O 1
#

InterPro domains:
  IPR019261 Microbial-type PARG, catalytic domain [PF10021] (2-104)
  IPR043472 Macro domain-like [G3DSA:3.40.220.10] (1-108)

Organism: NCBI:txid392032

Secondary structure (DSSP, 8-state):
--S-HHHHHHHHHHTT----PPP---SSSTTTTGGGT--SHHHHHHHHBSTHHHH-GGG--SSPPPEEEE-TT--EEEPPTT----SPPTT-EEEE--PPB----TT-